Protein AF-A9VQA2-F1 (afdb_monomer)

Organism: Bacillus mycoides (strain KBAB4) (NCBI:txid315730)

Solvent-accessible surface area (backbone atoms only — not comparable to full-atom values): 6980 Å² total; per-residue (Å²): 130,85,80,75,64,91,83,71,80,78,59,92,93,47,89,82,54,46,78,77,43,76,50,72,58,91,94,47,76,45,77,50,56,68,66,71,87,62,80,91,53,80,92,74,91,55,87,90,57,68,51,76,49,71,37,74,50,55,67,62,42,53,51,53,51,59,59,53,65,69,41,89,66,38,44,75,78,36,69,80,38,65,57,98,82,23,81,32,33,28,30,37,27,43,79,89,51,52,33,39,34,36,31,20,42,83,75,89,129

Nearest PDB structures (foldseek):
  1u6l-assembly1_B  TM=8.263E-01  e=5.655E-05  Pseudomonas aeruginosa PAO1
  1u7i-assembly1_B  TM=7.741E-01  e=3.300E-04  Pseudomonas aeruginosa PAO1
  3l20-assembly1_B  TM=7.585E-01  e=9.629E-04  Staphylococcus aureus subsp. aureus USA300
  3e5d-assembly1_A-2  TM=5.230E-01  e=9.905E-03  Listeria monocytogenes serotype 4b str. F2365
  8stb-assembly1_B  TM=4.318E-01  e=3.078E-02  Streptomyces sp.

Foldseek 3Di:
DPDDDPPDDDDPPCPPWACWDWDDDPPDIDIDTPDDPDPPDDDDQDPPDAAEDEDLDPVVLVVVLVVQVVDVQKAWPAPFPDDPQANTWTWIAHNVRHIYIRGNHPDDD

Secondary structure (DSSP, 8-state):
-PPPPTT----TT-TT----EEEEETTEEEEE-SS-S-TTS-----SS--EEEEES-HHHHHHHHHHHTTSTT-EEEEEEE--SS-SSEEEEE-TT--EEEEEE-----

pLDDT: mean 90.98, std 8.15, range [51.31, 98.62]

Structure (mmCIF, N/CA/C/O backbone):
data_AF-A9VQA2-F1
#
_entry.id   AF-A9VQA2-F1
#
loop_
_atom_site.group_PDB
_atom_site.id
_atom_site.type_symbol
_atom_site.label_atom_id
_atom_site.label_alt_id
_atom_site.label_comp_id
_atom_site.label_asym_id
_atom_site.label_entity_id
_atom_site.label_seq_id
_atom_site.pdbx_PDB_ins_code
_atom_site.Cartn_x
_atom_site.Cartn_y
_atom_site.Cartn_z
_atom_site.occupancy
_atom_site.B_iso_or_equiv
_atom_site.auth_seq_id
_atom_site.auth_comp_id
_atom_site.auth_asym_id
_atom_site.auth_atom_id
_atom_site.pdbx_PDB_model_num
ATOM 1 N N . MET A 1 1 ? -0.771 -26.204 -15.256 1.00 51.31 1 MET A N 1
ATOM 2 C CA . MET A 1 1 ? -0.470 -24.916 -15.914 1.00 51.31 1 MET A CA 1
ATOM 3 C C . MET A 1 1 ? -1.376 -24.839 -17.132 1.00 51.31 1 MET A C 1
ATOM 5 O O . MET A 1 1 ? -1.404 -25.821 -17.860 1.00 51.31 1 MET A O 1
ATOM 9 N N . LYS A 1 2 ? -2.201 -23.796 -17.299 1.00 60.38 2 LYS A N 1
ATOM 10 C CA . LYS A 1 2 ? -2.923 -23.614 -18.573 1.00 60.38 2 LYS A CA 1
ATOM 11 C C . LYS A 1 2 ? -1.876 -23.341 -19.656 1.00 60.38 2 LYS A C 1
ATOM 13 O O . LYS A 1 2 ? -0.911 -22.635 -19.371 1.00 60.38 2 LYS A O 1
ATOM 18 N N . GLU A 1 3 ? -2.030 -23.960 -20.820 1.00 73.69 3 GLU A N 1
ATOM 19 C CA . GLU A 1 3 ? -1.111 -23.781 -21.946 1.00 73.69 3 GLU A CA 1
ATOM 20 C C . GLU A 1 3 ? -1.038 -22.298 -22.332 1.00 73.69 3 GLU A C 1
ATOM 22 O O . GLU A 1 3 ? -2.052 -21.595 -22.323 1.00 73.69 3 GLU A O 1
ATOM 27 N N . ILE A 1 4 ? 0.179 -21.821 -22.604 1.00 71.81 4 ILE A N 1
ATOM 28 C CA . ILE A 1 4 ? 0.420 -20.481 -23.144 1.00 71.81 4 ILE A CA 1
ATOM 29 C C . ILE A 1 4 ? -0.202 -20.446 -24.542 1.00 71.81 4 ILE A C 1
ATOM 31 O O . ILE A 1 4 ? -0.040 -21.402 -25.300 1.00 71.81 4 ILE A O 1
ATOM 35 N N . ASP A 1 5 ? -0.921 -19.370 -24.872 1.00 79.94 5 ASP A N 1
ATOM 36 C CA . ASP A 1 5 ? -1.461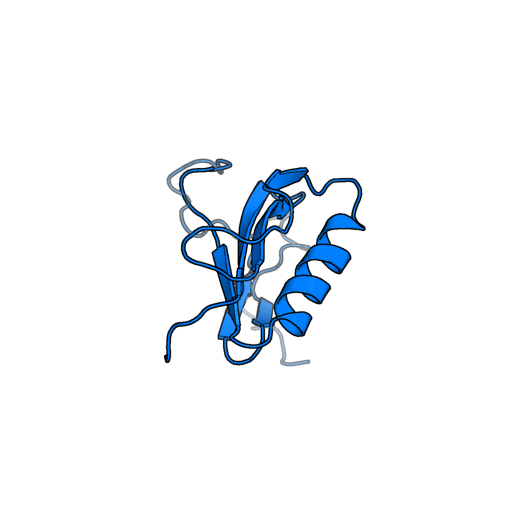 -19.176 -26.221 1.00 79.94 5 ASP A CA 1
ATOM 37 C C . ASP A 1 5 ? -0.312 -19.302 -27.239 1.00 79.94 5 ASP A C 1
ATOM 39 O O . ASP A 1 5 ? 0.664 -18.554 -27.132 1.00 79.94 5 ASP A O 1
ATOM 43 N N . PRO A 1 6 ? -0.386 -20.231 -28.212 1.00 82.62 6 PRO A N 1
ATOM 44 C CA . PRO A 1 6 ? 0.688 -20.448 -29.179 1.00 82.62 6 PRO A CA 1
ATOM 45 C C . PRO A 1 6 ? 0.978 -19.219 -30.055 1.00 82.62 6 PRO A C 1
ATOM 47 O O . PRO A 1 6 ? 2.028 -19.166 -30.688 1.00 82.62 6 PRO A O 1
ATOM 50 N N . ASN A 1 7 ? 0.076 -18.232 -30.088 1.00 86.19 7 ASN A N 1
ATOM 51 C CA . ASN A 1 7 ? 0.264 -16.967 -30.797 1.00 86.19 7 ASN A CA 1
ATOM 52 C C . ASN A 1 7 ? 0.786 -15.837 -29.896 1.00 86.19 7 ASN A C 1
ATOM 54 O O . ASN A 1 7 ? 0.913 -14.701 -30.354 1.00 86.19 7 ASN A O 1
ATOM 58 N N . PHE A 1 8 ? 1.055 -16.104 -28.616 1.00 81.81 8 PHE A N 1
ATOM 59 C CA . PHE A 1 8 ? 1.581 -15.096 -27.707 1.00 81.81 8 PHE A CA 1
ATOM 60 C C . PHE A 1 8 ? 3.007 -14.708 -28.105 1.00 81.81 8 PHE A C 1
ATOM 62 O O . PHE A 1 8 ? 3.914 -15.538 -28.146 1.00 81.81 8 PHE A O 1
ATOM 69 N N . THR A 1 9 ? 3.210 -13.418 -28.358 1.00 83.31 9 THR A N 1
ATOM 70 C CA . THR A 1 9 ? 4.522 -12.834 -28.646 1.00 83.31 9 THR A CA 1
ATOM 71 C C . THR A 1 9 ? 4.787 -11.678 -27.695 1.00 83.31 9 THR A C 1
ATOM 73 O O . THR A 1 9 ? 3.882 -10.892 -27.411 1.00 83.31 9 THR A O 1
ATOM 76 N N . TYR A 1 10 ? 6.033 -11.522 -27.266 1.00 81.69 10 TYR A N 1
ATOM 77 C CA . TYR A 1 10 ? 6.497 -10.412 -26.438 1.00 81.69 10 TYR A CA 1
ATOM 78 C C . TYR A 1 10 ? 7.749 -9.788 -27.068 1.00 81.69 10 TYR A C 1
ATOM 80 O O . TYR A 1 10 ? 8.380 -10.383 -27.944 1.00 81.69 10 TYR A O 1
ATOM 88 N N . LYS A 1 11 ? 8.087 -8.557 -26.673 1.00 84.50 11 LYS A N 1
ATOM 89 C CA . LYS A 1 11 ? 9.313 -7.896 -27.145 1.00 84.50 11 LYS A CA 1
ATOM 90 C C . LYS A 1 11 ? 10.526 -8.463 -26.408 1.00 84.50 11 LYS A C 1
ATOM 92 O O . LYS A 1 11 ? 10.413 -8.793 -25.233 1.00 84.50 11 LYS A O 1
ATOM 97 N N . GLU A 1 12 ? 11.682 -8.495 -27.065 1.00 83.50 12 GLU A N 1
ATOM 98 C CA . GLU A 1 12 ? 12.972 -8.758 -26.409 1.00 83.50 12 GLU A CA 1
ATOM 99 C C . GLU A 1 12 ? 13.104 -7.891 -25.142 1.00 83.50 12 GLU A C 1
ATOM 101 O O . GLU A 1 12 ? 12.755 -6.707 -25.194 1.00 83.50 12 GLU A O 1
ATOM 106 N N . SER A 1 13 ? 13.559 -8.475 -24.023 1.00 84.62 13 SER A N 1
ATOM 107 C CA . SER A 1 13 ? 13.604 -7.932 -22.641 1.00 84.62 13 SER A CA 1
ATOM 108 C C . SER A 1 13 ? 12.317 -8.012 -21.799 1.00 84.62 13 SER A C 1
ATOM 110 O O . SER A 1 13 ? 12.321 -7.598 -20.637 1.00 84.62 13 SER A O 1
ATOM 112 N N . GLN A 1 14 ? 11.216 -8.545 -22.340 1.00 86.75 14 GLN A N 1
ATOM 113 C CA . GLN A 1 14 ? 9.947 -8.727 -21.610 1.00 86.75 14 GLN A CA 1
ATOM 114 C C . GLN A 1 14 ? 9.685 -10.181 -21.185 1.00 86.75 14 GLN A C 1
ATOM 116 O O . GLN A 1 14 ? 8.587 -10.507 -20.742 1.00 86.75 14 GLN A O 1
ATOM 121 N N . GLU A 1 15 ? 10.685 -11.058 -21.285 1.00 86.81 15 GLU A N 1
ATOM 122 C CA . GLU A 1 15 ? 10.600 -12.495 -20.975 1.00 86.81 15 GLU A CA 1
ATOM 123 C C . GLU A 1 15 ? 10.141 -12.748 -19.534 1.00 86.81 15 GLU A C 1
ATOM 125 O O . GLU A 1 15 ? 9.481 -13.744 -19.238 1.00 86.81 15 GLU A O 1
ATOM 130 N N . HIS A 1 16 ? 10.521 -11.842 -18.634 1.00 86.38 16 HIS A N 1
ATOM 131 C CA . HIS A 1 16 ? 10.261 -11.945 -17.204 1.00 86.38 16 HIS A CA 1
ATOM 132 C C . HIS A 1 16 ? 9.089 -11.082 -16.746 1.00 86.38 16 HIS A C 1
ATOM 134 O O . HIS A 1 16 ? 8.821 -11.034 -15.548 1.00 86.38 16 HIS A O 1
ATOM 140 N N . TYR A 1 17 ? 8.387 -10.422 -17.677 1.00 88.75 17 TYR A N 1
ATOM 141 C CA . TYR A 1 17 ? 7.312 -9.523 -17.297 1.00 88.75 17 TYR A CA 1
ATOM 142 C C . TYR A 1 17 ? 6.119 -10.282 -16.727 1.00 88.75 17 TYR A C 1
ATOM 144 O O . TYR A 1 17 ? 5.620 -11.251 -17.312 1.00 88.75 17 TYR A O 1
ATOM 152 N N . ILE A 1 18 ? 5.568 -9.767 -15.631 1.00 88.56 18 ILE A N 1
ATOM 153 C CA . ILE A 1 18 ? 4.266 -10.212 -15.142 1.00 88.56 18 ILE A CA 1
ATOM 154 C C . ILE A 1 18 ? 3.197 -9.710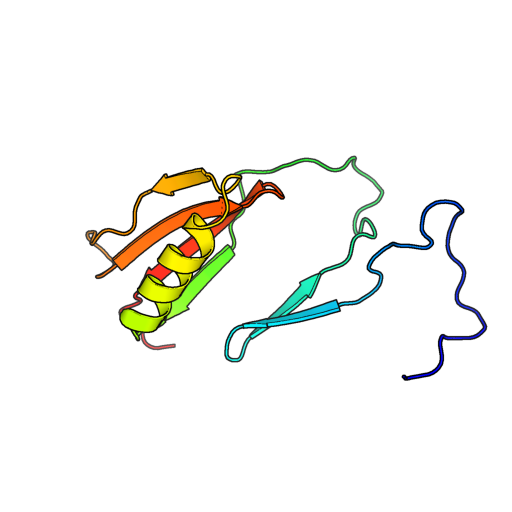 -16.121 1.00 88.56 18 ILE A C 1
ATOM 156 O O . ILE A 1 18 ? 2.772 -8.557 -16.071 1.00 88.56 18 ILE A O 1
ATOM 160 N N . THR A 1 19 ? 2.747 -10.585 -17.023 1.00 85.69 19 THR A N 1
ATOM 161 C CA . THR A 1 19 ? 1.674 -10.265 -17.988 1.00 85.69 19 THR A CA 1
ATOM 162 C C . THR A 1 19 ? 0.295 -10.291 -17.322 1.00 85.69 19 THR A C 1
ATOM 164 O O . THR A 1 19 ? -0.564 -9.459 -17.605 1.00 85.69 19 THR A O 1
ATOM 167 N N . HIS A 1 20 ? 0.067 -11.250 -16.422 1.00 87.19 20 HIS A N 1
ATOM 168 C CA . HIS A 1 20 ? -1.193 -11.395 -15.703 1.00 87.19 20 HIS A CA 1
ATOM 169 C C . HIS A 1 20 ? -0.955 -12.015 -14.328 1.00 87.19 20 HIS A C 1
ATOM 171 O O . HIS A 1 20 ? -0.473 -13.142 -14.224 1.00 87.19 20 HIS A O 1
ATOM 177 N N . SER A 1 21 ? -1.351 -11.308 -13.274 1.00 90.44 21 SER A N 1
ATOM 178 C CA . SER A 1 21 ? -1.426 -11.864 -11.925 1.00 90.44 21 SER A CA 1
ATOM 179 C C . SER A 1 21 ? -2.643 -11.315 -11.196 1.00 90.44 21 SER A C 1
ATOM 181 O O . SER A 1 21 ? -3.071 -10.188 -11.443 1.00 90.44 21 SER A O 1
ATOM 183 N N . VAL A 1 22 ? -3.220 -12.129 -10.313 1.00 91.81 22 VAL A N 1
ATOM 184 C CA . VAL A 1 22 ? -4.365 -11.741 -9.490 1.00 91.81 22 VAL A CA 1
ATOM 185 C C . VAL A 1 22 ? -3.987 -11.941 -8.034 1.00 91.81 22 VAL A C 1
ATOM 187 O O . VAL A 1 22 ? -3.865 -13.072 -7.567 1.00 91.81 22 VAL A O 1
ATOM 190 N N . LEU A 1 23 ? -3.827 -10.831 -7.322 1.00 91.19 23 LEU A N 1
ATOM 191 C CA . LEU A 1 23 ? -3.700 -10.798 -5.877 1.00 91.19 23 LEU A CA 1
ATOM 192 C C . LEU A 1 23 ? -5.101 -10.754 -5.266 1.00 91.19 23 LEU A C 1
ATOM 194 O O . LEU A 1 23 ? -5.897 -9.869 -5.576 1.00 91.19 23 LEU A O 1
ATOM 198 N N . GLN A 1 24 ? -5.410 -11.701 -4.387 1.00 91.44 24 GLN A N 1
ATOM 199 C CA . GLN A 1 24 ? -6.653 -11.678 -3.623 1.00 91.44 24 GLN A CA 1
ATOM 200 C C . GLN A 1 24 ? -6.391 -11.136 -2.216 1.00 91.44 24 GLN A C 1
ATOM 202 O O . GLN A 1 24 ? -5.548 -11.665 -1.496 1.00 91.44 24 GLN A O 1
ATOM 207 N N . ILE A 1 25 ? -7.145 -10.107 -1.818 1.00 85.31 25 ILE A N 1
ATOM 208 C CA . ILE A 1 25 ? -7.128 -9.537 -0.464 1.00 85.3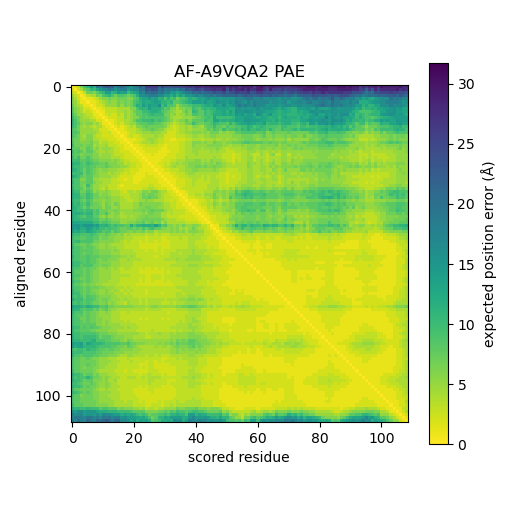1 25 ILE A CA 1
ATOM 209 C C . ILE A 1 25 ? -8.548 -9.615 0.092 1.00 85.31 25 ILE A C 1
ATOM 211 O O . ILE A 1 25 ? -9.450 -8.898 -0.351 1.00 85.31 25 ILE A O 1
ATOM 215 N N . GLY A 1 26 ? -8.760 -10.521 1.049 1.00 84.88 26 GLY A N 1
ATOM 216 C CA . GLY A 1 26 ? -10.097 -10.851 1.541 1.00 84.88 26 GLY A CA 1
ATOM 217 C C . GLY A 1 26 ? -10.995 -11.343 0.400 1.00 84.88 26 GLY A C 1
ATOM 218 O O . GLY A 1 26 ? -10.704 -12.353 -0.244 1.00 84.88 26 GLY A O 1
ATOM 219 N N . THR A 1 27 ? -12.080 -10.616 0.138 1.00 86.56 27 THR A N 1
ATOM 220 C CA . THR A 1 27 ? -13.022 -10.880 -0.963 1.00 86.56 27 THR A CA 1
ATOM 221 C C . THR A 1 27 ? -12.677 -10.140 -2.260 1.00 86.56 27 THR A C 1
ATOM 223 O O . THR A 1 27 ? -13.255 -10.443 -3.304 1.00 86.56 27 THR A O 1
ATOM 226 N N . ASN A 1 28 ? -11.739 -9.190 -2.221 1.00 88.50 28 ASN A N 1
ATOM 227 C CA . ASN A 1 28 ? -11.372 -8.361 -3.366 1.00 88.50 28 ASN A CA 1
ATOM 228 C C . ASN A 1 28 ? -10.251 -9.002 -4.184 1.00 88.50 28 ASN A C 1
ATOM 230 O O . ASN A 1 28 ? -9.400 -9.719 -3.655 1.00 88.50 28 ASN A O 1
ATOM 234 N N . LYS A 1 29 ? -10.226 -8.695 -5.481 1.00 92.44 29 LYS A N 1
ATOM 235 C CA . LYS A 1 29 ? -9.169 -9.107 -6.408 1.00 92.44 29 LYS A CA 1
ATOM 236 C C . LYS A 1 29 ? -8.518 -7.870 -7.009 1.00 92.44 29 LYS A C 1
ATOM 238 O O . LYS A 1 29 ? -9.217 -6.987 -7.497 1.00 92.44 29 LYS A O 1
ATOM 243 N N . ILE A 1 30 ? -7.193 -7.834 -6.990 1.00 92.69 30 ILE A N 1
ATOM 244 C CA . ILE A 1 30 ? -6.367 -6.794 -7.597 1.00 92.69 30 ILE A CA 1
ATOM 245 C C . ILE A 1 30 ? -5.511 -7.462 -8.665 1.00 92.69 30 ILE A C 1
ATOM 247 O O . ILE A 1 30 ? -4.848 -8.462 -8.400 1.00 92.69 30 ILE A O 1
ATOM 251 N N . MET A 1 31 ? -5.544 -6.924 -9.881 1.00 91.75 31 MET A N 1
ATOM 252 C CA . MET A 1 31 ? -4.669 -7.379 -10.953 1.00 91.75 31 MET A CA 1
ATOM 253 C C . MET A 1 31 ? -3.364 -6.587 -10.920 1.00 91.75 31 MET A C 1
ATOM 255 O O . MET A 1 31 ? -3.398 -5.360 -10.840 1.00 91.75 31 MET A O 1
ATOM 259 N N . ILE A 1 32 ? -2.234 -7.285 -11.005 1.00 90.88 32 ILE A N 1
ATOM 260 C CA . ILE A 1 32 ? -0.905 -6.672 -11.104 1.00 90.88 32 ILE A CA 1
ATOM 261 C C . ILE A 1 32 ? -0.262 -7.157 -12.405 1.00 90.88 32 ILE A C 1
ATOM 263 O O . ILE A 1 32 ? -0.261 -8.357 -12.702 1.00 90.88 32 ILE A O 1
ATOM 267 N N . ALA A 1 33 ? 0.247 -6.215 -13.192 1.00 90.75 33 ALA A N 1
ATOM 268 C CA . ALA A 1 33 ? 0.958 -6.475 -14.433 1.00 90.75 33 ALA A CA 1
ATOM 269 C C . ALA A 1 33 ? 2.041 -5.411 -14.642 1.00 90.75 33 ALA A C 1
ATOM 271 O O . ALA A 1 33 ? 1.851 -4.252 -14.275 1.00 90.75 33 ALA A O 1
ATOM 272 N N . GLU A 1 34 ? 3.158 -5.804 -15.246 1.00 87.94 34 GLU A N 1
ATOM 273 C CA . GLU A 1 34 ? 4.276 -4.901 -15.563 1.00 87.94 34 GLU A CA 1
ATOM 274 C C . GLU A 1 34 ? 4.124 -4.244 -16.937 1.00 87.94 34 GLU A C 1
ATOM 276 O O . GLU A 1 34 ? 4.776 -3.245 -17.244 1.00 87.94 34 GLU A O 1
ATOM 281 N N . GLN A 1 35 ? 3.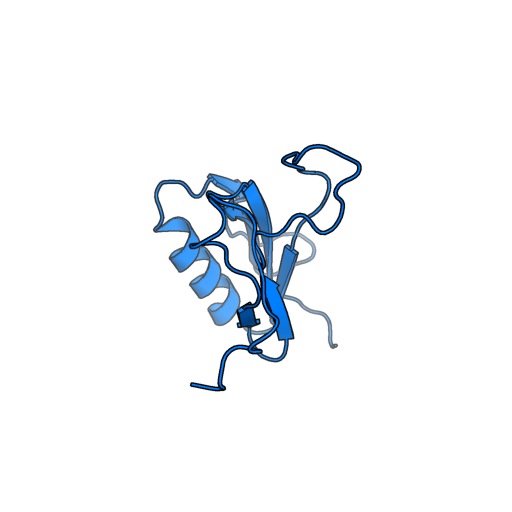231 -4.771 -17.777 1.00 84.25 35 GLN A N 1
ATOM 282 C CA . GLN A 1 35 ? 2.944 -4.165 -19.066 1.00 84.25 35 GLN A CA 1
ATOM 283 C C . GLN A 1 35 ? 2.257 -2.808 -18.875 1.00 84.25 35 GLN A C 1
ATOM 285 O O . GLN A 1 35 ? 1.185 -2.711 -18.275 1.00 84.25 35 GLN A O 1
ATOM 290 N N . ALA A 1 36 ? 2.864 -1.754 -19.426 1.00 83.44 36 ALA A N 1
ATOM 291 C CA . ALA A 1 36 ? 2.278 -0.421 -19.423 1.00 83.44 36 ALA A CA 1
ATOM 292 C C . ALA A 1 36 ? 0.923 -0.438 -20.148 1.00 83.44 36 ALA A C 1
ATOM 294 O O . ALA A 1 36 ? 0.859 -0.631 -21.361 1.00 83.44 36 ALA A O 1
ATOM 295 N N . VAL A 1 37 ? -0.152 -0.223 -19.388 1.00 82.94 37 VAL A N 1
ATOM 296 C CA . VAL A 1 37 ? -1.523 -0.158 -19.920 1.00 82.94 37 VAL A CA 1
ATOM 297 C C . VAL A 1 37 ? -1.733 1.118 -20.743 1.00 82.94 37 VAL A C 1
ATOM 299 O O . VAL A 1 37 ? -2.421 1.095 -21.758 1.00 82.94 37 VAL A O 1
ATOM 302 N N . ASP A 1 38 ? -1.110 2.225 -20.332 1.00 89.50 38 ASP A N 1
ATOM 303 C CA . ASP A 1 38 ? -1.081 3.489 -21.072 1.00 89.50 38 ASP A CA 1
ATOM 304 C C . ASP A 1 38 ? 0.328 3.714 -21.635 1.00 89.50 38 ASP A C 1
ATOM 306 O O . ASP A 1 38 ? 1.234 4.141 -20.922 1.00 89.50 38 ASP A O 1
ATOM 310 N N . SER A 1 39 ? 0.515 3.409 -22.920 1.00 87.69 39 SER A N 1
ATOM 311 C CA . SER A 1 39 ? 1.798 3.568 -23.612 1.00 87.69 39 SER A CA 1
ATOM 312 C C . SER A 1 39 ? 2.040 4.985 -24.139 1.00 87.69 39 SER A C 1
ATOM 314 O O . SER A 1 39 ? 3.059 5.224 -24.785 1.00 87.69 39 SER A O 1
ATOM 316 N N . THR A 1 40 ? 1.101 5.916 -23.942 1.00 94.31 40 THR A N 1
ATOM 317 C CA . THR A 1 40 ? 1.211 7.289 -24.466 1.00 94.31 40 THR A CA 1
ATOM 318 C C . THR A 1 40 ? 2.006 8.209 -23.546 1.00 94.31 40 THR A C 1
ATOM 320 O O . THR A 1 40 ? 2.424 9.290 -23.960 1.00 94.31 40 THR A O 1
ATOM 323 N N . ARG A 1 41 ? 2.250 7.772 -22.306 1.00 90.00 41 ARG A N 1
ATOM 324 C CA . ARG A 1 41 ? 2.976 8.527 -21.287 1.00 90.00 41 ARG A CA 1
ATOM 325 C C . ARG A 1 41 ? 4.057 7.670 -20.624 1.00 90.00 41 ARG A C 1
ATOM 327 O O . ARG A 1 41 ? 3.870 6.462 -20.482 1.00 90.00 41 ARG A O 1
ATOM 334 N N . PRO A 1 42 ? 5.180 8.270 -20.194 1.00 88.81 42 PRO A N 1
ATOM 335 C CA . PRO A 1 42 ? 6.182 7.550 -19.421 1.00 88.81 42 PRO A CA 1
ATOM 336 C C . PRO A 1 42 ? 5.621 7.134 -18.056 1.00 88.81 42 PRO A C 1
ATOM 338 O O . PRO A 1 42 ? 4.714 7.778 -17.519 1.00 88.81 42 PRO A O 1
ATOM 341 N N . TRP A 1 43 ? 6.195 6.079 -17.477 1.00 86.56 43 TRP A N 1
ATOM 342 C CA . TRP A 1 43 ? 5.909 5.707 -16.095 1.00 86.56 43 TRP A CA 1
ATOM 343 C C . TRP A 1 43 ? 6.254 6.863 -15.150 1.00 86.56 43 TRP A C 1
ATOM 345 O O . TRP A 1 43 ? 7.281 7.528 -15.311 1.00 86.56 43 TRP A O 1
ATOM 355 N N . GLN A 1 44 ? 5.387 7.096 -14.167 1.00 86.62 44 GLN A N 1
ATOM 356 C CA . GLN A 1 44 ? 5.582 8.113 -13.144 1.00 86.62 44 GLN A CA 1
ATOM 357 C C . GLN A 1 44 ? 5.063 7.600 -11.808 1.00 86.62 44 GLN A C 1
ATOM 359 O O . GLN A 1 44 ? 3.927 7.130 -11.711 1.00 86.62 44 GLN A O 1
ATOM 364 N N . LEU A 1 45 ? 5.882 7.754 -10.771 1.00 85.75 45 LEU A N 1
ATOM 365 C CA . LEU A 1 45 ? 5.445 7.536 -9.404 1.00 85.75 45 LEU A CA 1
ATOM 366 C C . LEU A 1 45 ? 4.512 8.675 -8.969 1.00 85.75 45 LEU A C 1
ATOM 368 O O . LEU A 1 45 ? 4.852 9.846 -9.135 1.00 85.75 45 LEU A O 1
ATOM 372 N N . SER A 1 46 ? 3.346 8.346 -8.406 1.00 80.31 46 SER A N 1
ATOM 373 C CA . SER A 1 46 ? 2.340 9.332 -7.989 1.00 80.31 46 SER A CA 1
ATOM 374 C C . SER A 1 46 ? 1.997 9.203 -6.508 1.00 80.31 46 SER A C 1
ATOM 376 O O . SER A 1 46 ? 1.848 8.104 -5.987 1.00 80.31 46 SER A O 1
ATOM 378 N N . ASN A 1 47 ? 1.810 10.344 -5.842 1.00 85.44 47 ASN A N 1
ATOM 379 C CA . ASN A 1 47 ? 1.232 10.451 -4.498 1.00 85.44 47 ASN A CA 1
ATOM 380 C C . ASN A 1 47 ? -0.225 10.955 -4.524 1.00 85.44 47 ASN A C 1
ATOM 382 O O . ASN A 1 47 ? -0.802 11.237 -3.478 1.00 85.44 47 ASN A O 1
ATOM 386 N N . SER A 1 48 ? -0.809 11.110 -5.718 1.00 88.06 48 SER A N 1
ATOM 387 C CA . SER A 1 48 ? -2.179 11.608 -5.913 1.00 88.06 48 SER A CA 1
ATOM 388 C C . SER A 1 48 ? -3.221 10.485 -5.921 1.00 88.06 48 SER A C 1
ATOM 390 O O . SER A 1 48 ? -4.412 10.733 -6.086 1.00 88.06 48 SER A O 1
ATOM 392 N N . SER A 1 49 ? -2.791 9.233 -5.775 1.00 91.31 49 SER A N 1
ATOM 393 C CA . SER A 1 49 ? -3.652 8.056 -5.675 1.00 91.31 49 SER A CA 1
ATOM 394 C C . SER A 1 49 ? -3.116 7.125 -4.596 1.00 91.31 49 SER A C 1
ATOM 396 O O . SER A 1 49 ? -1.911 7.054 -4.368 1.00 91.31 49 SER A O 1
ATOM 398 N N . SER A 1 50 ? -4.020 6.430 -3.912 1.00 95.06 50 SER A N 1
ATOM 399 C CA . SER A 1 50 ? -3.671 5.482 -2.854 1.00 95.06 50 SER A CA 1
ATOM 400 C C . SER A 1 50 ? -4.663 4.326 -2.822 1.00 95.06 50 SER A C 1
ATOM 402 O O . SER A 1 50 ? -5.818 4.481 -3.224 1.00 95.06 50 SER A O 1
ATOM 404 N N . LEU A 1 51 ? -4.204 3.174 -2.341 1.00 94.56 51 LEU A N 1
ATOM 405 C CA . LEU A 1 51 ? -5.025 1.998 -2.088 1.00 94.56 51 LEU A CA 1
ATOM 406 C C . LEU A 1 51 ? -5.469 2.014 -0.624 1.00 94.56 51 LEU A C 1
ATOM 408 O O . LEU A 1 51 ? -4.632 1.970 0.272 1.00 94.56 51 LEU A O 1
ATOM 412 N N . CYS A 1 52 ? -6.774 2.057 -0.366 1.00 95.12 52 CYS A N 1
ATOM 413 C CA . CYS A 1 52 ? -7.298 1.942 0.993 1.00 95.12 52 CYS A CA 1
ATOM 414 C C . CYS A 1 52 ? -7.763 0.509 1.261 1.00 95.12 52 CYS A C 1
ATOM 416 O O . CYS A 1 52 ? -8.651 0.004 0.575 1.00 95.12 52 CYS A O 1
ATOM 418 N N . ILE A 1 53 ? -7.174 -0.132 2.270 1.00 95.00 53 ILE A N 1
ATOM 419 C CA . ILE A 1 53 ? -7.594 -1.436 2.782 1.00 95.00 53 ILE A CA 1
ATOM 420 C C . ILE A 1 53 ? -8.318 -1.201 4.102 1.00 95.00 53 ILE A C 1
ATOM 422 O O . ILE A 1 53 ? -7.784 -0.577 5.024 1.00 95.00 53 ILE A O 1
ATOM 426 N N . GLN A 1 54 ? -9.551 -1.697 4.182 1.00 94.12 54 GLN A N 1
ATOM 427 C CA . GLN A 1 54 ? -10.430 -1.458 5.316 1.00 94.12 54 GLN A CA 1
ATOM 428 C C . GLN A 1 54 ? -11.002 -2.761 5.864 1.00 94.12 54 GLN A C 1
ATOM 430 O O . GLN A 1 54 ? -11.319 -3.679 5.111 1.00 94.12 54 GLN A O 1
ATOM 435 N N . SER A 1 55 ? -11.164 -2.821 7.182 1.00 94.12 55 SER A N 1
ATOM 436 C CA . SER A 1 55 ? -11.841 -3.917 7.877 1.00 94.12 55 SER A CA 1
ATOM 437 C C . SER A 1 55 ? -12.477 -3.395 9.158 1.00 94.12 55 SER A C 1
ATOM 439 O O . SER A 1 55 ? -11.985 -2.436 9.748 1.00 94.12 55 SER A O 1
ATOM 441 N N . LYS A 1 56 ? -13.575 -4.019 9.591 1.00 94.94 56 LYS A N 1
ATOM 442 C CA . LYS A 1 56 ? -14.143 -3.785 10.929 1.00 94.94 56 LYS A CA 1
ATOM 443 C C . LYS A 1 56 ? -13.332 -4.473 12.025 1.00 94.94 56 LYS A C 1
ATOM 445 O O . LYS A 1 56 ? -13.432 -4.097 13.188 1.00 94.94 56 LYS A O 1
ATOM 450 N N . ASP A 1 57 ? -12.559 -5.489 11.653 1.00 94.88 57 ASP A N 1
ATOM 451 C CA . ASP A 1 57 ? -11.675 -6.199 12.564 1.00 94.88 57 ASP A CA 1
ATOM 452 C C . ASP A 1 57 ? -10.383 -5.397 12.767 1.00 94.88 57 ASP A C 1
ATOM 454 O O . ASP A 1 57 ? -9.583 -5.231 11.840 1.00 94.88 57 ASP A O 1
ATOM 458 N N . PHE A 1 58 ? -10.201 -4.890 13.988 1.00 97.00 58 PHE A N 1
ATOM 459 C CA . PHE A 1 58 ? -9.043 -4.091 14.373 1.00 97.00 58 PHE A CA 1
ATOM 460 C C . PHE A 1 58 ? -7.747 -4.889 14.214 1.00 97.00 58 PHE A C 1
ATOM 462 O O . PHE A 1 58 ? -6.784 -4.393 13.631 1.00 97.00 58 PHE A O 1
ATOM 469 N N . GLN A 1 59 ? -7.754 -6.140 14.673 1.00 97.50 59 GLN A N 1
ATOM 470 C CA . GLN A 1 59 ? -6.598 -7.026 14.686 1.00 97.50 59 GLN A CA 1
ATOM 471 C C . GLN A 1 59 ? -6.123 -7.334 13.266 1.00 97.50 59 GLN A C 1
ATOM 473 O O . GLN A 1 59 ? -4.921 -7.375 13.018 1.00 97.50 59 GLN A O 1
ATOM 478 N N . THR A 1 60 ? -7.048 -7.479 12.312 1.00 95.38 60 THR A N 1
ATOM 479 C CA . THR A 1 60 ? -6.699 -7.642 10.893 1.00 95.38 60 THR A CA 1
ATOM 480 C C . THR A 1 60 ? -5.886 -6.451 10.371 1.00 95.38 60 THR A C 1
ATOM 482 O O . THR A 1 60 ? -4.855 -6.645 9.728 1.00 95.38 60 THR A O 1
ATOM 485 N N . ILE A 1 61 ? -6.319 -5.216 10.641 1.00 97.25 61 ILE A N 1
ATOM 486 C CA . ILE A 1 61 ? -5.628 -4.016 10.138 1.00 97.25 61 ILE A CA 1
ATOM 487 C C . ILE A 1 61 ? -4.301 -3.791 10.865 1.00 97.25 61 ILE A C 1
ATOM 489 O O . ILE A 1 61 ? -3.299 -3.474 10.223 1.00 97.25 61 ILE A O 1
ATOM 493 N N . GLU A 1 62 ? -4.276 -4.005 12.179 1.00 98.19 62 GLU A N 1
ATOM 494 C CA . GLU A 1 62 ? -3.063 -3.917 12.992 1.00 98.19 62 GLU A CA 1
ATOM 495 C C . GLU A 1 62 ? -1.998 -4.924 12.528 1.00 98.19 62 GLU A C 1
ATOM 497 O O . GLU A 1 62 ? -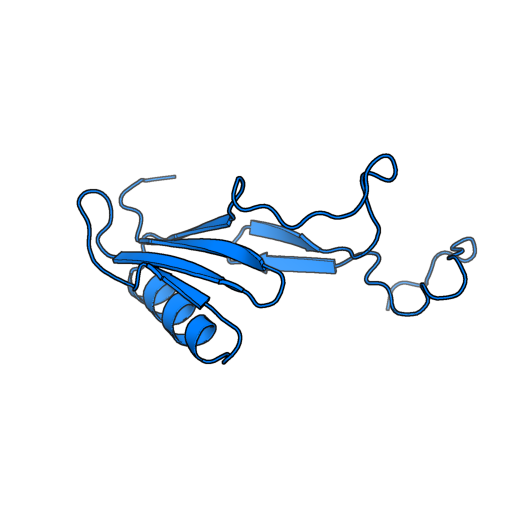0.834 -4.564 12.349 1.00 98.19 62 GLU A O 1
ATOM 502 N N . ALA A 1 63 ? -2.389 -6.174 12.264 1.00 97.81 63 ALA A N 1
ATOM 503 C CA . ALA A 1 63 ? -1.477 -7.200 11.768 1.00 97.81 63 ALA A CA 1
ATOM 504 C C . ALA A 1 63 ? -0.923 -6.856 10.377 1.00 97.81 63 ALA A C 1
ATOM 506 O O . ALA A 1 63 ? 0.274 -7.017 10.136 1.00 97.81 63 ALA A O 1
ATOM 507 N N . LEU A 1 64 ? -1.763 -6.346 9.466 1.00 96.88 64 LEU A N 1
ATOM 508 C CA . LEU A 1 64 ? -1.311 -5.892 8.146 1.00 96.88 64 LEU A CA 1
ATOM 509 C C . LEU A 1 64 ? -0.272 -4.775 8.261 1.00 96.88 64 LEU A C 1
ATOM 511 O O . LEU A 1 64 ? 0.763 -4.846 7.602 1.00 96.88 64 LEU A O 1
ATOM 515 N N . TYR A 1 65 ? -0.521 -3.780 9.115 1.00 98.44 65 TYR A N 1
ATOM 516 C CA . TYR A 1 65 ? 0.434 -2.705 9.370 1.00 98.44 65 TYR A CA 1
ATOM 517 C C . TYR A 1 65 ? 1.772 -3.251 9.874 1.00 98.44 65 TYR A C 1
ATOM 519 O O . TYR A 1 65 ? 2.807 -2.980 9.268 1.00 98.44 65 TYR A O 1
ATOM 527 N N . HIS A 1 66 ? 1.75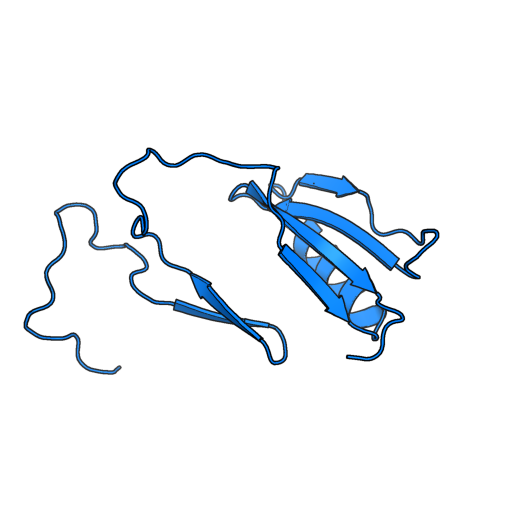1 -4.064 10.935 1.00 98.38 66 HIS A N 1
ATOM 528 C CA . HIS A 1 66 ? 2.971 -4.599 11.537 1.00 98.38 66 HIS A CA 1
ATOM 529 C C . HIS A 1 66 ? 3.781 -5.465 10.574 1.00 98.38 66 HIS A C 1
ATOM 531 O O . HIS A 1 66 ? 5.006 -5.383 10.599 1.00 98.38 66 HIS A O 1
ATOM 537 N N . ASN A 1 67 ? 3.115 -6.242 9.716 1.00 97.69 67 ASN A N 1
ATOM 538 C CA . ASN A 1 67 ? 3.771 -7.050 8.691 1.00 97.69 67 ASN A CA 1
ATOM 539 C C . ASN A 1 67 ? 4.416 -6.188 7.601 1.00 97.69 67 ASN A C 1
ATOM 541 O O . ASN A 1 67 ? 5.535 -6.476 7.188 1.00 97.69 67 ASN A O 1
ATOM 545 N N . LEU A 1 68 ? 3.736 -5.129 7.145 1.00 97.50 68 LEU A N 1
ATOM 546 C CA . LEU A 1 68 ? 4.272 -4.232 6.118 1.00 97.50 68 LEU A CA 1
ATOM 547 C C . LEU A 1 68 ? 5.538 -3.525 6.606 1.00 97.50 68 LEU A C 1
ATOM 549 O O . LEU A 1 68 ? 6.540 -3.508 5.899 1.00 97.50 68 LEU A O 1
ATOM 553 N N . ILE A 1 69 ? 5.530 -2.997 7.831 1.00 98.19 69 ILE A N 1
ATOM 554 C CA . ILE A 1 69 ? 6.677 -2.247 8.363 1.00 98.19 69 ILE A CA 1
ATOM 555 C C . ILE A 1 69 ? 7.886 -3.125 8.733 1.00 98.19 69 ILE A C 1
ATOM 557 O O . ILE A 1 69 ? 8.902 -2.578 9.147 1.00 98.19 69 ILE A O 1
ATOM 561 N N . GLN A 1 70 ? 7.802 -4.460 8.610 1.00 98.12 70 GLN A N 1
ATOM 562 C CA . GLN A 1 70 ? 8.982 -5.330 8.751 1.00 98.12 70 GLN A CA 1
ATOM 563 C C . GLN A 1 70 ? 9.943 -5.215 7.561 1.00 98.12 70 GLN A C 1
ATOM 565 O O . GLN A 1 70 ? 11.078 -5.671 7.653 1.00 98.12 70 GLN A O 1
ATOM 570 N N . HIS A 1 71 ? 9.487 -4.681 6.425 1.00 97.88 71 HIS A N 1
ATOM 571 C CA . HIS A 1 71 ? 10.321 -4.519 5.243 1.00 97.88 71 HIS A CA 1
ATOM 572 C C . HIS A 1 71 ? 11.036 -3.163 5.286 1.00 97.88 71 HIS A C 1
ATOM 574 O O . HIS A 1 71 ? 10.377 -2.127 5.284 1.00 97.88 71 HIS A O 1
ATOM 580 N N . ASP A 1 72 ? 12.371 -3.157 5.263 1.00 97.19 72 ASP A N 1
ATOM 581 C CA . ASP A 1 72 ? 13.193 -1.953 5.501 1.00 97.19 72 ASP A CA 1
ATOM 582 C C . ASP A 1 72 ? 12.926 -0.794 4.522 1.00 97.19 72 ASP A C 1
ATOM 584 O O . ASP A 1 72 ? 13.089 0.377 4.859 1.00 97.19 72 ASP A O 1
ATOM 588 N N . GLU A 1 73 ? 12.501 -1.111 3.298 1.00 97.75 73 GLU A N 1
ATOM 589 C CA . GLU A 1 73 ? 12.174 -0.114 2.269 1.00 97.75 73 GLU A CA 1
ATOM 590 C C . GLU A 1 73 ? 10.752 0.470 2.395 1.00 97.75 73 GLU A C 1
ATOM 592 O O . GLU A 1 73 ? 10.385 1.376 1.643 1.00 97.75 73 GLU A O 1
ATOM 597 N N . VAL A 1 74 ? 9.935 -0.017 3.336 1.00 98.44 74 VAL A N 1
ATOM 598 C CA . VAL A 1 74 ? 8.614 0.560 3.609 1.00 98.44 74 VAL A CA 1
ATOM 599 C C . VAL A 1 74 ? 8.771 1.860 4.386 1.00 98.44 74 VAL A C 1
ATOM 601 O O . VAL A 1 74 ? 9.340 1.914 5.474 1.00 98.44 74 VAL A O 1
ATOM 604 N N . TYR A 1 75 ? 8.200 2.931 3.842 1.00 98.00 75 TYR A N 1
ATOM 605 C CA . TYR A 1 75 ? 8.201 4.239 4.479 1.00 98.00 75 TYR A CA 1
ATOM 606 C C . TYR A 1 75 ? 6.884 4.482 5.221 1.00 98.00 75 TYR A C 1
ATOM 608 O O . TYR A 1 75 ? 5.808 4.441 4.623 1.00 98.00 75 TYR A O 1
ATOM 616 N N . ILE A 1 76 ? 6.956 4.784 6.517 1.00 98.56 76 ILE A N 1
ATOM 617 C CA . ILE A 1 76 ? 5.786 5.122 7.338 1.00 98.56 76 ILE A CA 1
ATOM 618 C C . ILE A 1 76 ? 5.473 6.614 7.160 1.00 98.56 76 ILE A C 1
ATOM 620 O O . ILE A 1 76 ? 6.228 7.468 7.617 1.00 98.56 76 ILE A O 1
ATOM 624 N N . LEU A 1 77 ? 4.352 6.937 6.506 1.00 97.94 77 LEU A N 1
ATOM 625 C CA . LEU A 1 77 ? 3.860 8.318 6.382 1.00 97.94 77 LEU A CA 1
ATOM 626 C C . LEU A 1 77 ? 3.035 8.726 7.601 1.00 97.94 77 LEU A C 1
ATOM 628 O O . LEU A 1 77 ? 3.033 9.884 8.010 1.00 97.94 77 LEU A O 1
ATOM 632 N N . THR A 1 78 ? 2.278 7.784 8.153 1.00 97.88 78 THR A N 1
ATOM 633 C CA . THR A 1 78 ? 1.477 7.972 9.361 1.00 97.88 78 THR A CA 1
ATOM 634 C C . THR A 1 78 ? 1.493 6.659 10.138 1.00 97.88 78 THR A C 1
ATOM 636 O O . THR A 1 78 ? 1.080 5.641 9.572 1.00 97.88 78 THR A O 1
ATOM 639 N N . PRO A 1 79 ? 1.985 6.651 11.390 1.00 98.12 79 PRO A N 1
ATOM 640 C CA . PRO A 1 79 ? 2.000 5.447 12.213 1.00 98.12 79 PRO A CA 1
ATOM 64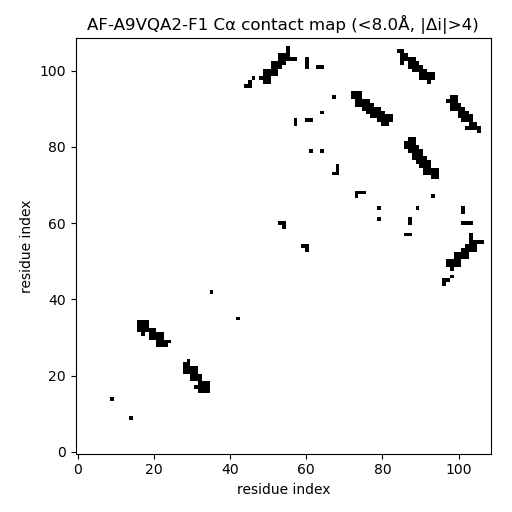1 C C . PRO A 1 79 ? 0.573 4.988 12.530 1.00 98.12 79 PRO A C 1
ATOM 643 O O . PRO A 1 79 ? -0.373 5.770 12.442 1.00 98.12 79 PRO A O 1
ATOM 646 N N . PHE A 1 80 ? 0.417 3.714 12.889 1.00 98.56 80 PHE A N 1
ATOM 647 C CA . PHE A 1 80 ? -0.889 3.152 13.224 1.00 98.56 80 PHE A CA 1
ATOM 648 C C . PHE A 1 80 ? -1.417 3.704 14.545 1.00 98.56 80 PHE A C 1
ATOM 650 O O . PHE A 1 80 ? -0.989 3.304 15.624 1.00 98.56 80 PHE A O 1
ATOM 657 N N . GLU A 1 81 ? -2.365 4.630 14.441 1.00 98.12 81 GLU A N 1
ATOM 658 C CA . GLU A 1 81 ? -2.927 5.348 15.579 1.00 98.12 81 GLU A CA 1
ATOM 659 C C . GLU A 1 81 ? -4.435 5.558 15.422 1.00 98.12 81 GLU A C 1
ATOM 661 O O . GLU A 1 81 ? -4.998 5.558 14.325 1.00 98.12 81 GLU A O 1
ATOM 666 N N . LYS A 1 82 ? -5.121 5.769 16.546 1.00 97.75 82 LYS A N 1
ATOM 667 C CA . LYS A 1 82 ? -6.525 6.184 16.550 1.00 97.75 82 LYS A CA 1
ATOM 668 C C . LYS A 1 82 ? -6.639 7.643 16.115 1.00 97.75 82 LYS A C 1
ATOM 670 O O . LYS A 1 82 ? -5.897 8.494 16.593 1.00 97.75 82 LYS A O 1
ATOM 675 N N . ASN A 1 83 ? -7.653 7.963 15.315 1.00 95.94 83 ASN A N 1
ATOM 676 C CA . ASN A 1 83 ? -7.985 9.345 14.972 1.00 95.94 83 ASN A CA 1
ATOM 677 C C . ASN A 1 83 ? -9.494 9.627 15.121 1.00 95.94 83 ASN A C 1
ATOM 679 O O . ASN A 1 83 ? -10.238 8.850 15.729 1.00 95.94 83 ASN A O 1
ATOM 683 N N . SER A 1 84 ? -9.953 10.777 14.618 1.00 94.69 84 SER A N 1
ATOM 684 C CA . SER A 1 84 ? -11.347 11.221 14.751 1.00 94.69 84 SER A CA 1
ATOM 685 C C . SER A 1 84 ? -12.358 10.296 14.062 1.00 94.69 84 SER A C 1
ATOM 687 O O . SER A 1 84 ? -13.483 10.164 14.546 1.00 94.69 84 SER A O 1
ATOM 689 N N . PHE A 1 85 ? -11.974 9.624 12.974 1.00 93.75 85 PHE A N 1
ATOM 690 C CA . PHE A 1 85 ? -12.878 8.805 12.163 1.00 93.75 85 PHE A CA 1
ATOM 691 C C . PHE A 1 85 ? -12.630 7.296 12.300 1.00 93.75 85 PHE A C 1
ATOM 693 O O . PHE A 1 85 ? -13.555 6.509 12.103 1.00 93.75 85 PHE A O 1
ATOM 700 N N . SER A 1 86 ? -11.432 6.881 12.712 1.00 96.94 86 SER A N 1
ATOM 701 C CA . SER A 1 86 ? -11.014 5.481 12.775 1.00 96.94 86 SER A CA 1
ATOM 702 C C . SER A 1 86 ? -10.465 5.098 14.157 1.00 96.94 86 SER A C 1
ATOM 704 O O . SER A 1 86 ? -9.663 5.846 14.723 1.00 96.94 86 SER A O 1
ATOM 706 N N . PRO A 1 87 ? -10.833 3.925 14.714 1.00 97.25 87 PRO A N 1
ATOM 707 C CA . PRO A 1 87 ? -10.165 3.350 15.880 1.00 97.25 87 PRO A CA 1
ATOM 708 C C . PRO A 1 87 ? -8.683 3.025 15.643 1.00 97.25 87 PRO A C 1
ATOM 710 O O . PRO A 1 87 ? -7.935 2.988 16.612 1.00 97.25 87 PRO A O 1
ATOM 713 N N . GLY A 1 88 ? -8.269 2.814 14.389 1.00 98.12 88 GLY A N 1
ATOM 714 C CA . GLY A 1 88 ? -6.885 2.551 13.998 1.00 98.12 88 GLY A CA 1
ATOM 715 C C . GLY A 1 88 ? -6.651 2.913 12.532 1.00 98.12 88 GLY A C 1
ATOM 716 O O . GLY A 1 88 ? -7.363 2.442 11.641 1.00 98.12 88 GLY A O 1
ATOM 717 N N . TYR A 1 89 ? -5.698 3.798 12.274 1.00 98.56 89 TYR A N 1
ATOM 718 C CA . TYR A 1 89 ? -5.404 4.324 10.949 1.00 98.56 89 TYR A CA 1
ATOM 719 C C . 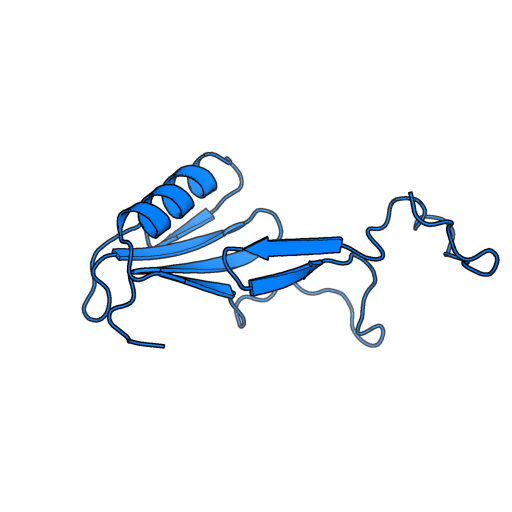TYR A 1 89 ? -3.899 4.475 10.755 1.00 98.56 89 TYR A C 1
ATOM 721 O O . TYR A 1 89 ? -3.230 5.041 11.611 1.00 98.56 89 TYR A O 1
ATOM 729 N N . ALA A 1 90 ? -3.385 3.997 9.625 1.00 98.62 90 ALA A N 1
ATOM 730 C CA . ALA A 1 90 ? -2.000 4.196 9.210 1.00 98.62 90 ALA A CA 1
ATOM 731 C C . ALA A 1 90 ? -1.922 4.518 7.721 1.00 98.62 90 ALA A C 1
ATOM 733 O O . ALA A 1 90 ? -2.805 4.153 6.938 1.00 98.62 90 ALA A O 1
ATOM 734 N N . ILE A 1 91 ? -0.814 5.142 7.331 1.00 98.31 91 ILE A N 1
ATOM 735 C CA . ILE A 1 91 ? -0.440 5.333 5.933 1.00 98.31 91 ILE A CA 1
ATOM 736 C C . ILE A 1 91 ? 1.011 4.900 5.774 1.00 98.31 91 ILE A C 1
ATOM 738 O O . ILE A 1 91 ? 1.902 5.419 6.449 1.00 98.31 91 ILE A O 1
ATOM 742 N N . VAL A 1 92 ? 1.251 3.982 4.846 1.00 98.44 92 VAL A N 1
ATOM 743 C CA . VAL A 1 92 ? 2.596 3.547 4.464 1.00 98.44 92 VAL A CA 1
ATOM 744 C C . VAL A 1 92 ? 2.784 3.700 2.961 1.00 98.44 92 VAL A C 1
ATOM 746 O O . VAL A 1 92 ? 1.815 3.728 2.202 1.00 98.44 92 VAL A O 1
ATOM 749 N N . ARG A 1 93 ? 4.034 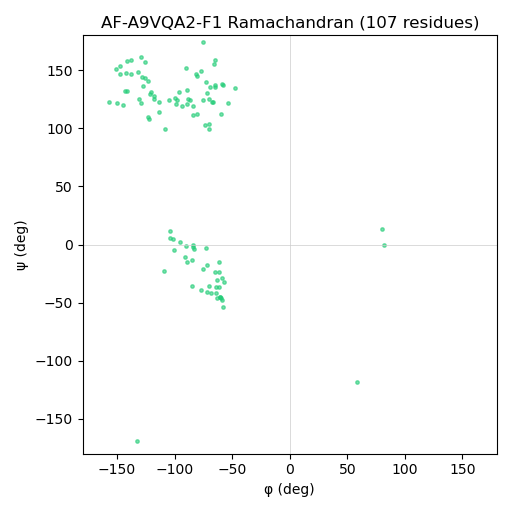3.809 2.524 1.00 97.88 93 ARG A N 1
ATOM 750 C CA . ARG A 1 93 ? 4.417 3.701 1.120 1.00 97.88 93 ARG A CA 1
ATOM 751 C C . ARG A 1 93 ? 5.338 2.506 0.969 1.00 97.88 93 ARG A C 1
ATOM 753 O O . ARG A 1 93 ? 6.339 2.419 1.677 1.00 97.88 93 ARG A O 1
ATOM 760 N N . ASP A 1 94 ? 4.965 1.605 0.072 1.00 95.44 94 ASP A N 1
ATOM 761 C CA . ASP A 1 94 ? 5.735 0.400 -0.211 1.00 95.44 94 ASP A CA 1
ATOM 762 C C . ASP A 1 94 ? 6.992 0.704 -1.063 1.00 95.44 94 ASP A C 1
ATOM 764 O O . ASP A 1 94 ? 7.171 1.844 -1.517 1.00 95.44 94 ASP A O 1
ATOM 768 N N . PRO A 1 95 ? 7.869 -0.288 -1.303 1.00 94.88 95 PRO A N 1
ATOM 769 C CA . PRO A 1 95 ? 9.094 -0.096 -2.087 1.00 94.88 95 PRO A CA 1
ATOM 770 C C . PRO A 1 95 ? 8.838 0.262 -3.560 1.00 94.88 95 PRO A C 1
ATOM 772 O O . PRO A 1 95 ? 9.668 0.902 -4.204 1.00 94.88 95 PRO A O 1
ATOM 775 N N . PHE A 1 96 ? 7.665 -0.093 -4.093 1.00 91.38 96 PHE A N 1
ATOM 776 C CA . PHE A 1 96 ? 7.226 0.262 -5.446 1.00 91.38 96 PHE A CA 1
ATOM 777 C C . PHE A 1 96 ? 6.582 1.657 -5.506 1.00 91.38 96 PHE A C 1
ATOM 779 O O . PHE A 1 96 ? 6.205 2.135 -6.577 1.00 91.38 96 PHE A O 1
ATOM 786 N N . GLY A 1 97 ? 6.476 2.324 -4.355 1.00 93.00 97 GLY A N 1
ATOM 787 C CA . GLY A 1 97 ? 5.932 3.657 -4.173 1.00 93.00 97 GLY A CA 1
ATOM 788 C C . GLY A 1 97 ? 4.402 3.728 -4.131 1.00 93.00 97 GLY A C 1
ATOM 789 O O . GLY A 1 97 ? 3.852 4.830 -4.187 1.00 93.00 97 GLY A O 1
ATOM 790 N N . ILE A 1 98 ? 3.708 2.596 -3.980 1.00 93.62 98 ILE A N 1
ATOM 791 C CA . ILE A 1 98 ? 2.263 2.550 -3.749 1.00 93.62 98 ILE A CA 1
ATOM 792 C C . ILE A 1 98 ? 1.965 3.070 -2.345 1.00 93.62 98 ILE A C 1
ATOM 794 O O . ILE A 1 98 ? 2.482 2.565 -1.349 1.00 93.62 98 ILE A O 1
ATOM 798 N N . VAL A 1 99 ? 1.095 4.078 -2.257 1.00 97.25 99 VAL A N 1
ATOM 799 C CA . VAL A 1 99 ? 0.589 4.582 -0.976 1.00 97.25 99 VAL A CA 1
ATOM 800 C C . VAL A 1 99 ? -0.582 3.711 -0.530 1.00 97.25 99 VAL A C 1
ATOM 802 O O . VAL A 1 99 ? -1.602 3.640 -1.219 1.00 97.25 99 VAL A O 1
ATOM 805 N N . ILE A 1 100 ? -0.448 3.074 0.630 1.00 96.94 100 ILE A N 1
ATOM 806 C CA . ILE A 1 100 ? -1.447 2.178 1.213 1.00 96.94 100 ILE A CA 1
ATOM 807 C C . ILE A 1 100 ? -1.990 2.813 2.493 1.00 96.94 100 ILE A C 1
ATOM 809 O O . ILE A 1 100 ? -1.240 3.109 3.424 1.00 96.94 100 ILE A O 1
ATOM 813 N N . GLN A 1 101 ? -3.306 3.005 2.543 1.00 97.88 101 GLN A N 1
ATOM 814 C CA . GLN A 1 101 ? -4.027 3.401 3.749 1.00 97.88 101 GLN A CA 1
ATOM 815 C C . GLN A 1 101 ? -4.605 2.157 4.420 1.00 97.88 101 GLN A C 1
ATOM 817 O O . GLN A 1 101 ? -5.278 1.352 3.778 1.00 97.88 101 GLN A O 1
ATOM 822 N N . LEU A 1 102 ? -4.385 2.029 5.722 1.00 97.94 102 LEU A N 1
ATOM 823 C CA . LEU A 1 102 ? -4.864 0.920 6.541 1.00 97.94 102 LEU A CA 1
ATOM 824 C C . LEU A 1 102 ? -5.883 1.477 7.526 1.00 97.94 102 LEU A C 1
ATOM 826 O O . LEU A 1 102 ? -5.530 2.308 8.357 1.00 97.94 102 LEU A O 1
ATOM 830 N N . THR A 1 103 ? -7.150 1.076 7.405 1.00 97.69 103 THR A N 1
ATOM 831 C CA . THR A 1 103 ? -8.245 1.686 8.177 1.00 97.69 103 THR A CA 1
ATOM 832 C C . THR A 1 103 ? -9.100 0.646 8.882 1.00 97.69 103 THR A C 1
ATOM 834 O O . THR A 1 103 ? -9.760 -0.175 8.246 1.00 97.69 103 THR A O 1
ATOM 837 N N . VAL A 1 104 ? -9.182 0.751 10.205 1.00 97.88 104 VAL A N 1
ATOM 838 C CA . VAL A 1 104 ? -10.249 0.111 10.974 1.00 97.88 104 VAL A CA 1
ATOM 839 C C . VAL A 1 104 ? -11.539 0.897 10.734 1.00 97.88 104 VAL A C 1
ATOM 841 O O . VAL A 1 104 ? -11.724 2.000 11.244 1.00 97.88 104 VAL A O 1
ATOM 844 N N . THR A 1 105 ? -12.427 0.376 9.894 1.00 95.06 105 THR A N 1
ATOM 845 C CA . THR A 1 105 ? -13.653 1.088 9.522 1.00 95.06 105 THR A CA 1
ATOM 846 C C . THR A 1 105 ? -14.740 0.921 10.582 1.00 95.06 105 THR A C 1
ATOM 848 O O . THR A 1 105 ? -14.872 -0.128 11.212 1.00 95.06 105 THR A O 1
ATOM 851 N N . LYS A 1 106 ? -15.555 1.964 10.751 1.00 90.62 106 LYS A N 1
ATOM 852 C CA . LYS A 1 106 ? -16.823 1.906 11.496 1.00 90.62 106 LYS A CA 1
ATOM 853 C C . LYS A 1 106 ? -18.038 1.801 10.572 1.00 90.62 106 LYS A C 1
ATOM 855 O O . LYS A 1 106 ? -19.156 1.720 11.063 1.00 90.62 106 LYS A O 1
ATOM 860 N N . HIS A 1 107 ? -17.830 1.864 9.258 1.00 84.69 107 HIS A N 1
ATOM 861 C CA . HIS A 1 107 ? -18.907 1.806 8.281 1.00 84.69 107 HIS A CA 1
ATOM 862 C C . HIS A 1 107 ? -19.355 0.362 8.044 1.00 84.69 107 HIS A C 1
ATOM 864 O O . HIS A 1 107 ? -18.542 -0.568 8.033 1.00 84.69 107 HIS A O 1
ATOM 870 N N . ASP A 1 108 ? -20.654 0.199 7.822 1.00 76.88 108 ASP A N 1
ATOM 871 C CA . ASP A 1 108 ? -21.247 -1.018 7.285 1.00 76.88 108 ASP A CA 1
ATOM 872 C C . ASP A 1 108 ? -21.241 -0.918 5.752 1.00 76.88 108 ASP A C 1
ATOM 874 O O . ASP A 1 108 ? -21.723 0.075 5.204 1.00 76.88 108 ASP A O 1
ATOM 878 N N . PHE A 1 109 ? -20.663 -1.914 5.077 1.00 67.31 109 PHE A N 1
ATOM 879 C CA . PHE A 1 109 ? -20.644 -2.045 3.618 1.00 67.31 109 PHE A CA 1
ATOM 880 C C . PHE A 1 109 ? -21.296 -3.366 3.218 1.00 67.31 109 PHE A C 1
ATOM 882 O O . PHE A 1 109 ? -21.094 -4.350 3.973 1.00 67.31 109 PHE A O 1
#

InterPro domains:
  IPR029068 Glyoxalase/Bleomycin resistance protein/Dihydroxybiphenyl dioxygenase [G3DSA:3.10.180.10] (2-109)
  IPR029068 Glyoxalase/Bleomycin resistance protein/Dihydroxybiphenyl dioxygenase [SSF54593] (12-106)

Mean predicted aligned error: 5.43 Å

Sequence (109 aa):
MKEIDPNFTYKESQEHYITHSVLQIGTNKIMIAEQAVDSTRPWQLSNSSSLCIQSKDFQTIEALYHNLIQHDEVYILTPFEKNSFSPGYAIVRDPFGIVIQLTVTKHDF

Radius of gyration: 17.57 Å; Cα contacts (8 Å, |Δi|>4): 149; chains: 1; bounding box: 35×36×47 Å